Protein AF-A0A9W6ZS47-F1 (afdb_monomer_lite)

InterPro domains:
  IPR049213 Domain of unknown function DUF6816 [PF20670] (6-173)

Secondary structure (DSSP, 8-state):
--PPPP-------EEE-TTT--EEE-HHHHHHHHHHHHTTT---EEEEEE-TT-TTEEEEEEPTT-SS-SEEEEEEEEEEEEEEGGGTEEEEEEEEEEEEEEPPPSSSTTS-EEEEEEEEEEEEEEE----SSSS--TTTEEEEEEEEEEE--TTT-HHHHHHHTT--SEEEEEEEEEE--

pLDDT: mean 83.43, std 11.54, range [41.12, 94.62]

Radius of gyration: 18.97 Å; chains: 1; bounding box: 49×43×57 Å

Sequence (181 aa):
MVGRDSTTRYKWKYSRDESSGVVRECFADNIIESIAAHSDGREVVEGVDASGGNPNRMTINLRPGGRNGSRIEIFVNGRRSESIDGGSIFLCSELVRQVTLGAPTLQDPNVARMVVGEYQHFFTYREGLGGGEGGDERGKHFRANVLTAVYADAQQDADLFNDVLGDPVICYSHNIIGKRV

Organism: NCBI:txid2557542

Foldseek 3Di:
DDDDDDPFDFDWDWDADPVPRDIGTPVQVRVQRRVCSVVVNDRQFPGKDCDDPDNQKIKTATDPPDPQAGIKIKGWPDKDKDAPDVRQKIKMKTWIKIWGWHAADPVGNPDTDIDIWTKMKIKMKGFDPDPDDDDDCGNFKIKMKIKIFTADDCVVPVPRCVVCVPHGPDIDMDMDIDGDD

Structure (mmCIF, N/CA/C/O backbone):
data_AF-A0A9W6ZS47-F1
#
_entry.id   AF-A0A9W6ZS47-F1
#
loop_
_atom_site.group_PDB
_atom_site.id
_atom_site.type_symbol
_atom_site.label_atom_id
_atom_site.label_alt_id
_atom_site.label_comp_id
_atom_site.label_asym_id
_atom_site.label_entity_id
_atom_site.label_seq_id
_atom_site.pdbx_PDB_ins_code
_atom_site.Cartn_x
_atom_site.Cartn_y
_atom_site.Cartn_z
_atom_site.occupancy
_atom_site.B_iso_or_equiv
_atom_site.auth_seq_id
_atom_site.auth_comp_id
_atom_site.auth_asym_id
_atom_site.auth_atom_id
_atom_site.pdbx_PDB_model_num
ATOM 1 N N . MET A 1 1 ? -4.638 -22.271 2.821 1.00 42.56 1 MET A N 1
ATOM 2 C CA . MET A 1 1 ? -3.713 -21.125 2.925 1.00 42.56 1 MET A CA 1
ATOM 3 C C . MET A 1 1 ? -2.847 -21.355 4.155 1.00 42.56 1 MET A C 1
ATOM 5 O O . MET A 1 1 ? -3.399 -21.472 5.240 1.00 42.56 1 MET A O 1
ATOM 9 N N . VAL A 1 2 ? -1.539 -21.547 3.983 1.00 41.12 2 VAL A N 1
ATOM 10 C CA . VAL A 1 2 ? -0.598 -21.746 5.098 1.00 41.12 2 VAL A CA 1
ATOM 11 C C . VAL A 1 2 ? -0.007 -20.376 5.418 1.00 41.12 2 VAL A C 1
ATOM 13 O O . VAL A 1 2 ? 0.705 -19.817 4.590 1.00 41.12 2 VAL A O 1
ATOM 16 N N . GLY A 1 3 ? -0.375 -19.797 6.559 1.00 51.38 3 GLY A N 1
ATOM 17 C CA . GLY A 1 3 ? 0.137 -18.504 7.016 1.00 51.38 3 GLY A CA 1
ATOM 18 C C . GLY A 1 3 ? 1.173 -18.694 8.118 1.00 51.38 3 GLY A C 1
ATOM 19 O O . GLY A 1 3 ? 0.998 -19.549 8.983 1.00 51.38 3 GLY A O 1
ATOM 20 N N . ARG A 1 4 ? 2.248 -17.904 8.090 1.00 64.06 4 ARG A N 1
ATOM 21 C CA . ARG A 1 4 ? 3.172 -17.752 9.219 1.00 64.06 4 ARG A CA 1
ATOM 22 C C . ARG A 1 4 ? 2.733 -16.535 10.024 1.00 64.06 4 ARG A C 1
ATOM 24 O O . ARG A 1 4 ? 2.428 -15.501 9.431 1.00 64.06 4 ARG A O 1
ATOM 31 N N . ASP A 1 5 ? 2.751 -16.639 11.348 1.00 71.19 5 ASP A N 1
ATOM 32 C CA . ASP A 1 5 ? 2.549 -15.471 12.202 1.00 71.19 5 ASP A CA 1
ATOM 33 C C . ASP A 1 5 ? 3.649 -14.440 11.925 1.00 71.19 5 ASP A C 1
ATOM 35 O O . ASP A 1 5 ? 4.845 -14.728 12.043 1.00 71.19 5 ASP A O 1
ATOM 39 N N . SER A 1 6 ? 3.237 -13.242 11.512 1.00 75.69 6 SER A N 1
ATOM 40 C CA . SER A 1 6 ? 4.155 -12.127 11.312 1.00 75.69 6 SER A CA 1
ATOM 41 C C . SER A 1 6 ? 4.547 -11.530 12.661 1.00 75.69 6 SER A C 1
ATOM 43 O O . SER A 1 6 ? 3.705 -11.304 13.530 1.00 75.69 6 SER A O 1
ATOM 45 N N . THR A 1 7 ? 5.835 -11.243 12.832 1.00 81.31 7 THR A N 1
ATOM 46 C CA . THR A 1 7 ? 6.360 -10.507 13.989 1.00 81.31 7 THR A CA 1
ATOM 47 C C . THR A 1 7 ? 6.400 -8.997 13.752 1.00 81.31 7 THR A C 1
ATOM 49 O O . THR A 1 7 ? 6.778 -8.251 14.655 1.00 81.31 7 THR A O 1
ATOM 52 N N . THR A 1 8 ? 6.027 -8.538 12.555 1.00 88.62 8 THR A N 1
ATOM 53 C CA . THR A 1 8 ? 6.083 -7.130 12.160 1.00 88.62 8 THR A CA 1
ATOM 54 C C . THR A 1 8 ? 5.051 -6.303 12.923 1.00 88.62 8 THR A C 1
ATOM 56 O O . THR A 1 8 ? 3.878 -6.665 13.010 1.00 88.62 8 THR A O 1
ATOM 59 N N . ARG A 1 9 ? 5.490 -5.173 13.483 1.00 89.12 9 ARG A N 1
ATOM 60 C CA . ARG A 1 9 ? 4.656 -4.226 14.233 1.00 89.12 9 ARG A CA 1
ATOM 61 C C . ARG A 1 9 ? 5.045 -2.807 13.844 1.00 89.12 9 ARG A C 1
ATOM 63 O O . ARG A 1 9 ? 6.230 -2.507 13.776 1.00 89.12 9 ARG A O 1
ATOM 70 N N . TYR A 1 10 ? 4.058 -1.948 13.638 1.00 90.88 10 TYR A N 1
ATOM 71 C CA . TYR A 1 10 ? 4.248 -0.533 13.326 1.00 90.88 10 TYR A CA 1
ATOM 72 C C . TYR A 1 10 ? 3.071 0.282 13.850 1.00 90.88 10 TYR A C 1
ATOM 74 O O . TYR A 1 10 ? 2.019 -0.268 14.195 1.00 90.88 10 TYR A O 1
ATOM 82 N N . LYS A 1 11 ? 3.257 1.599 13.940 1.00 91.25 11 LYS A N 1
ATOM 83 C CA . LYS A 1 11 ? 2.186 2.518 14.319 1.00 91.25 11 LYS A CA 1
ATOM 84 C C . LYS A 1 11 ? 1.355 2.876 13.094 1.00 91.25 11 LYS A C 1
ATOM 86 O O . LYS A 1 11 ? 1.877 3.011 11.995 1.00 91.25 11 LYS A O 1
ATOM 91 N N . TRP A 1 12 ? 0.056 3.048 13.310 1.00 89.44 12 TRP A N 1
ATOM 92 C CA . TRP A 1 12 ? -0.869 3.526 12.290 1.00 89.44 12 TRP A CA 1
ATOM 93 C C . TRP A 1 12 ? -1.662 4.697 12.844 1.00 89.44 12 TRP A C 1
ATOM 95 O O . TRP A 1 12 ? -2.202 4.634 13.950 1.00 89.44 12 TRP A O 1
ATOM 105 N N . LYS A 1 13 ? -1.699 5.778 12.082 1.00 90.50 13 LYS A N 1
ATOM 106 C CA . LYS A 1 13 ? -2.143 7.091 12.511 1.00 90.50 13 LYS A CA 1
ATOM 107 C C . LYS A 1 13 ? -3.311 7.556 11.656 1.00 90.50 13 LYS A C 1
ATOM 109 O O . LYS A 1 13 ? -3.337 7.406 10.432 1.00 90.50 13 LYS A O 1
ATOM 114 N N . TYR A 1 14 ? -4.265 8.162 12.343 1.00 87.62 14 TYR A N 1
ATOM 115 C CA . TYR A 1 14 ? -5.402 8.850 11.759 1.00 87.62 14 TYR A CA 1
ATOM 116 C C . TYR A 1 14 ? -5.440 10.272 12.309 1.00 87.62 14 TYR A C 1
ATOM 118 O O . TYR A 1 14 ? -5.110 10.498 13.475 1.00 87.62 14 TYR A O 1
ATOM 126 N N . SER A 1 15 ? -5.866 11.218 11.484 1.00 88.50 15 SER A N 1
ATOM 127 C CA . SER A 1 15 ? -6.208 12.571 11.901 1.00 88.50 15 SER A CA 1
ATOM 128 C C . SER A 1 15 ? -7.722 12.739 11.895 1.00 88.50 15 SER A C 1
ATOM 130 O O . SER A 1 15 ? -8.431 12.151 11.077 1.00 88.50 15 SER A O 1
ATOM 132 N N . ARG A 1 16 ? -8.234 13.532 12.834 1.00 87.56 16 ARG A N 1
ATOM 133 C CA . ARG A 1 16 ? -9.626 13.974 12.848 1.00 87.56 16 ARG A CA 1
ATOM 134 C C . ARG A 1 16 ? -9.640 15.451 12.496 1.00 87.56 16 ARG A C 1
ATOM 136 O O . ARG A 1 16 ? -8.916 16.238 13.094 1.00 87.56 16 ARG A O 1
ATOM 143 N N . ASP A 1 17 ? -10.445 15.808 11.510 1.00 87.31 17 ASP A N 1
ATOM 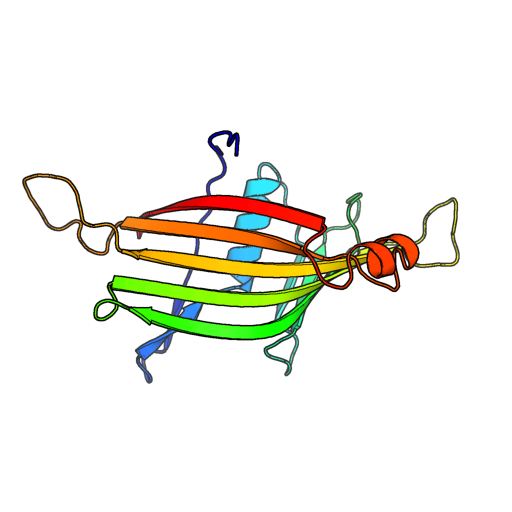144 C CA . ASP A 1 17 ? -10.806 17.197 11.278 1.00 87.31 17 ASP A CA 1
ATOM 145 C C . ASP A 1 17 ? -11.822 17.600 12.352 1.00 87.31 17 ASP A C 1
ATOM 147 O O . ASP A 1 17 ? -12.941 17.089 12.378 1.00 87.31 17 ASP A O 1
ATOM 151 N N . GLU A 1 18 ? -11.417 18.484 13.262 1.00 89.31 18 GLU A N 1
ATOM 152 C CA . GLU A 1 18 ? -12.251 18.930 14.385 1.00 89.31 18 GLU A CA 1
ATOM 153 C C . GLU A 1 18 ? -13.514 19.679 13.928 1.00 89.31 18 GLU A C 1
ATOM 155 O O . GLU A 1 18 ? -14.519 19.683 14.634 1.00 89.31 18 GLU A O 1
ATOM 160 N N . SER A 1 19 ? -13.496 20.290 12.739 1.00 88.12 19 SER A N 1
ATOM 161 C CA . SER A 1 19 ? -14.628 21.066 12.222 1.00 88.12 19 SER A CA 1
ATOM 162 C C . SER A 1 19 ? -15.707 20.192 11.582 1.00 88.12 19 SER A C 1
ATOM 164 O O . SER A 1 19 ? -16.897 20.449 11.752 1.00 88.12 19 SER A O 1
ATOM 166 N N . SER A 1 20 ? -15.300 19.148 10.856 1.00 86.50 20 SER A N 1
ATOM 167 C CA . SER A 1 20 ? -16.211 18.260 10.121 1.00 86.50 20 SER A CA 1
ATOM 168 C C . SER A 1 20 ? -16.440 16.916 10.816 1.00 86.50 20 SER A C 1
ATOM 170 O O . SER A 1 20 ? -17.324 16.156 10.426 1.00 86.50 20 SER A O 1
ATOM 172 N N . GLY A 1 21 ? -15.628 16.587 11.823 1.00 82.38 21 GLY A N 1
ATOM 173 C CA . GLY A 1 21 ? -15.599 15.279 12.474 1.00 82.38 21 GLY A CA 1
ATOM 174 C C . GLY A 1 21 ? -15.039 14.158 11.592 1.00 82.38 21 GLY A C 1
ATOM 175 O O . GLY A 1 21 ? -14.976 13.012 12.044 1.00 82.38 21 GLY A O 1
ATOM 176 N N . VAL A 1 22 ? -14.626 14.463 10.355 1.00 82.19 22 VAL A N 1
ATOM 177 C CA . VAL A 1 22 ? -14.126 13.481 9.391 1.00 82.19 22 VAL A CA 1
ATOM 178 C C . VAL A 1 22 ? -12.782 12.942 9.863 1.00 82.19 22 VAL A C 1
ATOM 180 O O . VAL A 1 22 ? -11.841 13.696 10.111 1.00 82.19 22 VAL A O 1
ATOM 183 N N . VAL A 1 23 ? -12.681 11.618 9.950 1.00 80.25 23 VAL A N 1
ATOM 184 C CA . VAL A 1 23 ? -11.426 10.923 10.237 1.00 80.25 23 VAL A CA 1
ATOM 185 C C . VAL A 1 23 ? -10.757 10.550 8.923 1.00 80.25 23 VAL A C 1
ATOM 187 O O . VAL A 1 23 ? -11.389 9.973 8.039 1.00 80.25 23 VAL A O 1
ATOM 190 N N . ARG A 1 24 ? -9.478 10.890 8.789 1.00 82.00 24 ARG A N 1
ATOM 191 C CA . ARG A 1 24 ? -8.659 10.593 7.616 1.00 82.00 24 ARG A CA 1
ATOM 192 C C . ARG A 1 24 ? -7.422 9.837 8.041 1.00 82.00 24 ARG A C 1
ATOM 194 O O . ARG A 1 24 ? -6.841 10.090 9.093 1.00 82.00 24 ARG A O 1
ATOM 201 N N . GLU A 1 25 ? -7.015 8.901 7.209 1.00 83.12 25 GLU A N 1
ATOM 202 C CA . GLU A 1 25 ? -5.745 8.231 7.394 1.00 83.12 25 GLU A CA 1
ATOM 203 C C . GLU A 1 25 ? -4.579 9.207 7.156 1.00 83.12 25 GLU A C 1
ATOM 205 O O . GLU A 1 25 ? -4.563 9.938 6.164 1.00 83.12 25 GLU A O 1
ATOM 210 N N . CYS A 1 26 ? -3.571 9.185 8.032 1.00 87.06 26 CYS A N 1
ATOM 211 C CA . CYS A 1 26 ? -2.284 9.838 7.788 1.00 87.06 26 CYS A CA 1
ATOM 212 C C . CYS A 1 26 ? -1.402 8.946 6.899 1.00 87.06 26 CYS A C 1
ATOM 214 O O . CYS A 1 26 ? -0.346 8.492 7.328 1.00 87.06 26 CYS A O 1
ATOM 216 N N . PHE A 1 27 ? -1.850 8.672 5.670 1.00 83.75 27 PHE A N 1
ATOM 217 C CA . PHE A 1 27 ? -1.272 7.624 4.818 1.00 83.75 27 PHE A CA 1
ATOM 218 C C . PHE A 1 27 ? 0.246 7.762 4.617 1.00 83.75 27 PHE A C 1
ATOM 220 O O . PHE A 1 27 ? 0.962 6.768 4.671 1.00 83.75 27 PHE A O 1
ATOM 227 N N . ALA A 1 28 ? 0.758 8.985 4.431 1.00 86.50 28 ALA A N 1
ATOM 228 C CA . ALA A 1 28 ? 2.195 9.224 4.270 1.00 86.50 28 ALA A CA 1
ATOM 229 C C . ALA A 1 28 ? 3.012 8.774 5.498 1.00 86.50 28 ALA A C 1
ATOM 231 O O . ALA A 1 28 ? 3.995 8.054 5.346 1.00 86.50 28 ALA A O 1
ATOM 232 N N . ASP A 1 29 ? 2.572 9.129 6.710 1.00 89.06 29 ASP A N 1
ATOM 233 C CA . ASP A 1 29 ? 3.207 8.676 7.957 1.00 89.06 29 ASP A CA 1
ATOM 234 C C . ASP A 1 29 ? 3.118 7.143 8.075 1.00 89.06 29 ASP A C 1
ATOM 236 O O . ASP A 1 29 ? 4.085 6.459 8.408 1.00 89.06 29 ASP A O 1
ATOM 240 N N . ASN A 1 30 ? 1.947 6.595 7.751 1.00 89.88 30 ASN A N 1
ATOM 241 C CA . ASN A 1 30 ? 1.635 5.178 7.897 1.00 89.88 30 ASN A CA 1
ATOM 242 C C . ASN A 1 30 ? 2.435 4.278 6.957 1.00 89.88 30 ASN A C 1
ATOM 244 O O . ASN A 1 30 ? 2.888 3.205 7.362 1.00 89.88 30 ASN A O 1
ATOM 248 N N . ILE A 1 31 ? 2.627 4.696 5.705 1.00 88.56 31 ILE A N 1
ATOM 249 C CA . ILE A 1 31 ? 3.396 3.911 4.742 1.00 88.56 31 ILE A CA 1
ATOM 250 C C . ILE A 1 31 ? 4.890 3.931 5.075 1.00 88.56 31 ILE A C 1
ATOM 252 O O . ILE A 1 31 ? 5.546 2.901 4.929 1.00 88.56 31 ILE A O 1
ATOM 256 N N . ILE A 1 32 ? 5.413 5.048 5.597 1.00 90.31 32 ILE A N 1
ATOM 257 C CA . ILE A 1 32 ? 6.788 5.132 6.114 1.00 90.31 32 ILE A CA 1
ATOM 258 C C . ILE A 1 32 ? 6.973 4.144 7.270 1.00 90.31 32 ILE A C 1
ATOM 260 O O . ILE A 1 32 ? 7.883 3.315 7.227 1.00 90.31 32 ILE A O 1
ATOM 264 N N . GLU A 1 33 ? 6.081 4.188 8.263 1.00 91.25 33 GLU A N 1
ATOM 265 C CA . GLU A 1 33 ? 6.082 3.282 9.419 1.00 91.25 33 GLU A CA 1
ATOM 266 C C . GLU A 1 33 ? 5.997 1.806 8.996 1.00 91.25 33 GLU A C 1
ATOM 268 O O . GLU A 1 33 ? 6.775 0.967 9.459 1.00 91.25 33 GLU A O 1
ATOM 273 N N . SER A 1 34 ? 5.100 1.480 8.061 1.00 89.81 34 SER A N 1
ATOM 274 C CA . SER A 1 34 ? 4.946 0.118 7.542 1.00 89.81 34 SER A CA 1
ATOM 275 C C . SER A 1 34 ? 6.190 -0.368 6.794 1.00 89.81 34 SER A C 1
ATOM 277 O O . SER A 1 34 ? 6.672 -1.472 7.064 1.00 89.81 34 SER A O 1
ATOM 279 N N . ILE A 1 35 ? 6.751 0.438 5.884 1.00 89.69 35 ILE A N 1
ATOM 280 C CA . ILE A 1 35 ? 7.958 0.067 5.130 1.00 89.69 35 ILE A CA 1
ATOM 281 C C . ILE A 1 35 ? 9.141 -0.124 6.077 1.00 89.69 35 ILE A C 1
ATOM 283 O O . ILE A 1 35 ? 9.875 -1.105 5.931 1.00 89.69 35 ILE A O 1
ATOM 287 N N . ALA A 1 36 ? 9.317 0.764 7.057 1.00 89.31 36 ALA A N 1
ATOM 288 C CA . ALA A 1 36 ? 10.377 0.644 8.052 1.00 89.31 36 ALA A CA 1
ATOM 289 C C . ALA A 1 36 ? 10.257 -0.676 8.829 1.00 89.31 36 ALA A C 1
ATOM 291 O O . ALA A 1 36 ? 11.235 -1.418 8.941 1.00 89.31 36 ALA A O 1
ATOM 292 N N . ALA A 1 37 ? 9.055 -1.033 9.287 1.00 90.25 37 ALA A N 1
ATOM 293 C CA . ALA A 1 37 ? 8.833 -2.272 10.026 1.00 90.25 37 ALA A CA 1
ATOM 294 C C . ALA A 1 37 ? 9.043 -3.540 9.181 1.00 90.25 37 ALA A C 1
ATOM 296 O O . ALA A 1 37 ? 9.554 -4.534 9.695 1.00 90.25 37 ALA A O 1
ATOM 297 N N . HIS A 1 38 ? 8.709 -3.512 7.888 1.00 88.25 38 HIS A N 1
ATOM 298 C CA . HIS A 1 38 ? 8.982 -4.619 6.958 1.00 88.25 38 HIS A CA 1
ATOM 299 C C . HIS A 1 38 ? 10.427 -4.645 6.436 1.00 88.25 38 HIS A C 1
ATOM 301 O O . HIS A 1 38 ? 10.823 -5.592 5.760 1.00 88.25 38 HIS A O 1
ATOM 307 N N . SER A 1 39 ? 11.222 -3.622 6.753 1.00 87.12 39 SER A N 1
ATOM 308 C CA . SER A 1 39 ? 12.629 -3.506 6.359 1.00 87.12 39 SER A CA 1
ATOM 309 C C . SER A 1 39 ? 13.590 -3.692 7.535 1.00 87.12 39 SER A C 1
ATOM 311 O O . SER A 1 39 ? 14.752 -3.288 7.433 1.00 87.12 39 SER A O 1
ATOM 313 N N . ASP A 1 40 ? 13.124 -4.288 8.637 1.00 84.88 40 ASP A N 1
ATOM 314 C CA . ASP A 1 40 ? 13.868 -4.482 9.890 1.00 84.88 40 ASP A CA 1
ATOM 315 C C . ASP A 1 40 ? 14.386 -3.162 10.492 1.00 84.88 40 ASP A C 1
ATOM 317 O O . ASP A 1 40 ? 15.505 -3.074 10.994 1.00 84.88 40 ASP A O 1
ATOM 321 N N . GLY A 1 41 ? 13.584 -2.099 10.392 1.00 79.44 41 GLY A N 1
ATOM 322 C CA . GLY A 1 41 ? 13.915 -0.766 10.899 1.00 79.44 41 GLY A CA 1
ATOM 323 C C . GLY A 1 41 ? 14.871 0.035 10.014 1.00 79.44 41 GLY A C 1
ATOM 324 O O . GLY A 1 41 ? 15.259 1.139 10.386 1.00 79.44 41 GLY A O 1
ATOM 325 N N . ARG A 1 42 ? 15.258 -0.479 8.838 1.00 82.12 42 ARG A N 1
ATOM 326 C CA . ARG A 1 42 ? 16.063 0.296 7.887 1.00 82.12 42 ARG A CA 1
ATOM 327 C C . ARG A 1 42 ? 15.264 1.476 7.353 1.00 82.12 42 ARG A C 1
ATOM 329 O O . ARG A 1 42 ? 14.134 1.323 6.890 1.00 82.12 42 ARG A O 1
ATOM 336 N N . GLU A 1 43 ? 15.899 2.639 7.332 1.00 81.81 43 GLU A N 1
ATOM 337 C CA . GLU A 1 43 ? 15.350 3.826 6.686 1.00 81.81 43 GLU A CA 1
ATOM 338 C C . GLU A 1 43 ? 15.455 3.678 5.165 1.00 81.81 43 GLU A C 1
ATOM 340 O O . GLU A 1 43 ? 16.455 4.041 4.552 1.00 81.81 43 GLU A O 1
ATOM 345 N N . VAL A 1 44 ? 14.436 3.079 4.554 1.00 87.69 44 VAL A N 1
ATOM 346 C CA . VAL A 1 44 ? 14.384 2.859 3.098 1.00 87.69 44 VAL A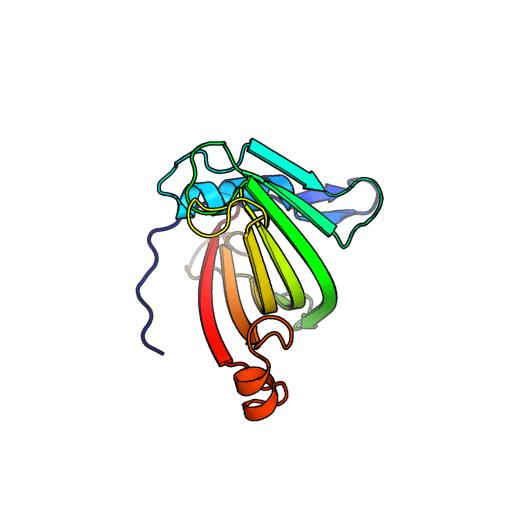 CA 1
ATOM 347 C C . VAL A 1 44 ? 13.718 4.031 2.374 1.00 87.69 44 VAL A C 1
ATOM 349 O O . VAL A 1 44 ? 14.023 4.287 1.211 1.00 87.69 44 VAL A O 1
ATOM 352 N N . VAL A 1 45 ? 12.833 4.756 3.056 1.00 90.19 45 VAL A N 1
ATOM 353 C CA . VAL A 1 45 ? 12.083 5.885 2.498 1.00 90.19 45 VAL A CA 1
ATOM 354 C C . VAL A 1 45 ? 12.795 7.189 2.841 1.00 90.19 45 VAL A C 1
ATOM 356 O O . VAL A 1 45 ? 13.119 7.438 3.998 1.00 90.19 45 VAL A O 1
ATOM 359 N N . GLU A 1 46 ? 13.051 8.010 1.828 1.00 91.31 46 GLU A N 1
ATOM 360 C CA . GLU A 1 46 ? 13.564 9.374 1.982 1.00 91.31 46 GLU A CA 1
ATOM 361 C C . GLU A 1 46 ? 12.425 10.372 2.215 1.00 91.31 46 GLU A C 1
ATOM 363 O O . GLU A 1 46 ? 12.549 11.273 3.040 1.00 91.31 46 GLU A O 1
ATOM 368 N N . GLY A 1 47 ? 11.300 10.189 1.522 1.00 90.69 47 GLY A N 1
ATOM 369 C CA . GLY A 1 47 ? 10.130 11.045 1.665 1.00 90.69 47 GLY A CA 1
ATOM 370 C C . GLY A 1 47 ? 8.908 10.486 0.950 1.00 90.69 47 GLY A C 1
ATOM 371 O O . GLY A 1 47 ? 9.025 9.641 0.060 1.00 90.69 47 GLY A O 1
ATOM 372 N N . VAL A 1 48 ? 7.733 10.969 1.347 1.00 91.56 48 VAL A N 1
ATOM 373 C CA . VAL A 1 48 ? 6.455 10.630 0.719 1.00 91.56 48 VAL A CA 1
ATOM 374 C C . VAL A 1 48 ? 5.733 11.914 0.350 1.00 91.56 48 VAL A C 1
ATOM 376 O O . VAL A 1 48 ? 5.393 12.713 1.219 1.00 91.56 48 VAL A O 1
ATOM 379 N N . ASP A 1 49 ? 5.453 12.067 -0.937 1.00 87.62 49 ASP A N 1
ATOM 380 C CA . ASP A 1 49 ? 4.710 13.187 -1.485 1.00 87.62 49 ASP A CA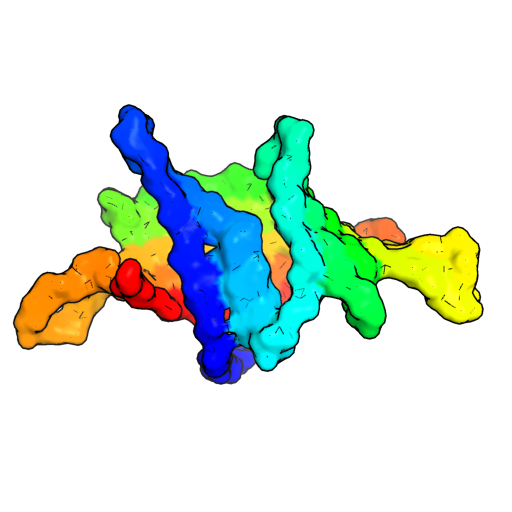 1
ATOM 381 C C . ASP A 1 49 ? 3.313 12.706 -1.885 1.00 87.62 49 ASP A C 1
ATOM 383 O O . ASP A 1 49 ? 3.121 11.995 -2.877 1.00 87.62 49 ASP A O 1
ATOM 387 N N . ALA A 1 50 ? 2.301 13.111 -1.116 1.00 72.81 50 ALA A N 1
ATOM 388 C CA . ALA A 1 50 ? 0.924 13.068 -1.591 1.00 72.81 50 ALA A CA 1
ATOM 389 C C . ALA A 1 50 ? 0.813 14.125 -2.698 1.00 72.81 50 ALA A C 1
ATOM 391 O O . ALA A 1 50 ? 0.857 15.323 -2.423 1.00 72.81 50 ALA A O 1
ATOM 392 N N . SER A 1 51 ? 0.804 13.684 -3.957 1.00 63.56 51 SER A N 1
ATOM 393 C CA . SER A 1 51 ? 1.114 14.559 -5.089 1.00 63.56 51 SER A CA 1
ATOM 394 C C . SER A 1 51 ? 0.218 15.807 -5.121 1.00 63.56 51 SER A C 1
ATOM 396 O O . SER A 1 51 ? -1.007 15.708 -5.020 1.00 63.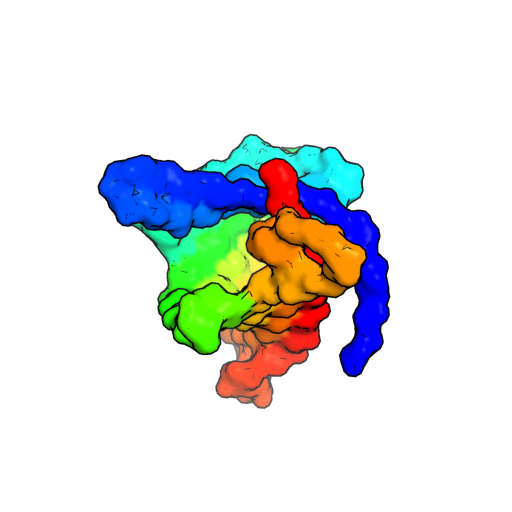56 51 SER A O 1
ATOM 398 N N . GLY A 1 52 ? 0.846 16.984 -5.244 1.00 54.84 52 GLY A N 1
ATOM 399 C CA . GLY A 1 52 ? 0.244 18.320 -5.157 1.00 54.84 52 GLY A CA 1
ATOM 400 C C . GLY A 1 52 ? -0.903 18.577 -6.140 1.00 54.84 52 GLY A C 1
ATOM 401 O O . GLY A 1 52 ? -0.716 19.226 -7.165 1.00 54.84 52 GLY A O 1
ATOM 402 N N . GLY A 1 53 ? -2.092 18.075 -5.803 1.00 66.44 53 GLY A N 1
ATOM 403 C CA . GLY A 1 53 ? -3.349 18.290 -6.521 1.00 66.44 53 GLY A CA 1
ATOM 404 C C . GLY A 1 53 ? -4.086 17.018 -6.954 1.00 66.44 53 GLY A C 1
ATOM 405 O O . GLY A 1 53 ? -5.275 17.109 -7.248 1.00 66.44 53 GLY A O 1
ATOM 406 N N . ASN A 1 54 ? -3.445 15.839 -6.968 1.00 82.19 54 ASN A N 1
ATOM 407 C CA . ASN A 1 54 ? -4.118 14.583 -7.323 1.00 82.19 54 ASN A CA 1
ATOM 408 C C . ASN A 1 54 ? -4.291 13.674 -6.089 1.00 82.19 54 ASN A C 1
ATOM 410 O O . ASN A 1 54 ? -3.334 13.013 -5.681 1.00 82.19 54 ASN A O 1
ATOM 414 N N . PRO A 1 55 ? -5.513 13.560 -5.531 1.00 78.81 55 PRO A N 1
ATOM 415 C CA . PRO A 1 55 ? -5.776 12.743 -4.343 1.00 78.81 55 PRO A CA 1
ATOM 416 C C . PRO A 1 55 ? -5.641 11.229 -4.584 1.00 78.81 55 PRO A C 1
ATOM 418 O O . PRO A 1 55 ? -5.662 10.444 -3.638 1.00 78.81 55 PRO A O 1
ATOM 421 N N . ASN A 1 56 ? -5.509 10.807 -5.842 1.00 85.56 56 ASN A N 1
ATOM 422 C CA . ASN A 1 56 ? -5.360 9.412 -6.241 1.00 85.56 56 ASN A CA 1
ATOM 423 C C . ASN A 1 56 ? -3.923 9.047 -6.621 1.00 85.56 56 ASN A C 1
ATOM 425 O O . ASN A 1 56 ? -3.703 7.940 -7.106 1.00 85.56 56 ASN A O 1
ATOM 429 N N . ARG A 1 57 ? -2.949 9.942 -6.419 1.00 88.69 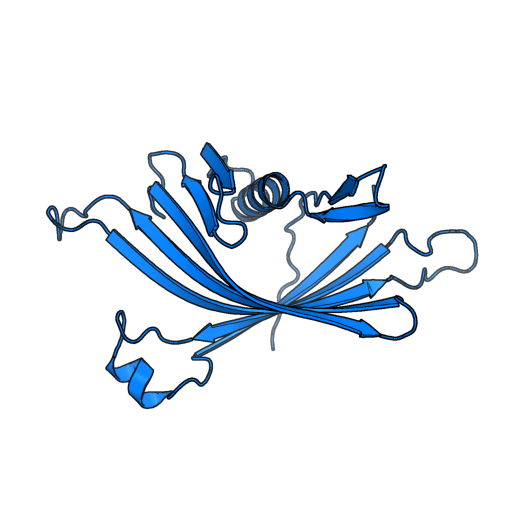57 ARG A N 1
ATOM 430 C CA . ARG A 1 57 ? -1.537 9.659 -6.683 1.00 88.69 57 ARG A CA 1
ATOM 431 C C . ARG A 1 57 ? -0.668 9.982 -5.477 1.00 88.69 57 ARG A C 1
ATOM 433 O O . ARG A 1 57 ? -0.764 11.057 -4.883 1.00 88.69 57 ARG A O 1
ATOM 440 N N . MET A 1 58 ? 0.248 9.068 -5.195 1.00 90.00 58 MET A N 1
ATOM 441 C CA . MET A 1 58 ? 1.287 9.234 -4.196 1.00 90.00 58 MET A CA 1
ATOM 442 C C . MET A 1 58 ? 2.645 8.842 -4.754 1.00 90.00 58 MET A C 1
ATOM 444 O O . MET A 1 58 ? 2.766 7.868 -5.493 1.00 90.00 58 MET A O 1
ATOM 448 N N . THR A 1 59 ? 3.664 9.584 -4.350 1.00 92.62 59 THR A N 1
ATOM 449 C CA . THR A 1 59 ? 5.051 9.325 -4.701 1.00 92.62 59 THR A CA 1
ATOM 450 C C . THR A 1 59 ? 5.832 8.996 -3.434 1.00 92.62 59 THR A C 1
ATOM 452 O O . THR A 1 59 ? 5.783 9.736 -2.459 1.00 92.62 59 THR A O 1
ATOM 455 N N . ILE A 1 60 ? 6.557 7.882 -3.442 1.00 92.69 60 ILE A N 1
ATOM 456 C CA . ILE A 1 60 ? 7.460 7.459 -2.371 1.00 92.69 60 ILE A CA 1
ATOM 457 C C . ILE A 1 60 ? 8.876 7.522 -2.934 1.00 92.69 60 ILE A C 1
ATOM 459 O O . ILE A 1 60 ? 9.226 6.761 -3.839 1.00 92.69 60 ILE A O 1
ATOM 463 N N . ASN A 1 61 ? 9.694 8.423 -2.406 1.00 92.00 61 ASN A N 1
ATOM 464 C CA . ASN A 1 61 ? 11.100 8.537 -2.767 1.00 92.00 61 ASN A CA 1
ATOM 465 C C . ASN A 1 61 ? 11.914 7.594 -1.878 1.00 92.00 61 ASN A C 1
ATOM 467 O O . ASN A 1 61 ? 11.777 7.604 -0.652 1.00 92.00 61 ASN A O 1
ATOM 471 N N . LEU A 1 62 ? 12.729 6.740 -2.496 1.00 91.12 62 LEU A N 1
ATOM 472 C CA . LEU A 1 62 ? 13.547 5.755 -1.795 1.00 91.12 62 LEU A CA 1
ATOM 473 C C . LEU A 1 62 ? 14.966 6.285 -1.625 1.00 91.12 62 LEU A C 1
ATOM 475 O O . LEU A 1 62 ? 15.509 6.923 -2.528 1.00 91.12 62 LEU A O 1
ATOM 479 N N . ARG A 1 63 ? 15.598 5.958 -0.494 1.00 88.62 63 ARG A N 1
ATOM 480 C CA . ARG A 1 63 ? 16.991 6.338 -0.258 1.00 88.62 63 ARG A CA 1
ATOM 481 C C . ARG A 1 63 ? 17.913 5.759 -1.349 1.00 88.62 63 ARG A C 1
ATOM 483 O O . ARG A 1 63 ? 17.758 4.592 -1.732 1.00 88.62 63 ARG A O 1
ATOM 490 N N . PRO A 1 64 ? 18.924 6.523 -1.806 1.00 81.38 64 PRO A N 1
ATOM 491 C CA . PRO A 1 64 ? 19.931 6.027 -2.738 1.00 81.38 64 PRO A CA 1
ATOM 492 C C . PRO A 1 64 ? 20.665 4.780 -2.219 1.00 81.38 64 PRO A C 1
ATOM 494 O O . PRO A 1 64 ? 20.855 4.601 -1.019 1.00 81.38 64 PRO A O 1
ATOM 497 N N . GLY A 1 65 ? 21.113 3.919 -3.136 1.00 73.12 65 GLY A N 1
ATOM 498 C CA . GLY A 1 65 ? 21.861 2.694 -2.809 1.00 73.12 65 GLY A CA 1
ATOM 499 C C . GLY A 1 65 ? 20.993 1.457 -2.543 1.00 73.12 65 GLY A C 1
ATOM 500 O O . GLY A 1 65 ? 21.523 0.353 -2.401 1.00 73.12 65 GLY A O 1
ATOM 501 N N . GLY A 1 66 ? 19.664 1.600 -2.530 1.00 71.12 66 GLY A N 1
ATOM 502 C CA . GLY A 1 66 ? 18.734 0.473 -2.499 1.00 71.12 66 GLY A CA 1
ATOM 503 C C . GLY A 1 66 ? 18.688 -0.298 -3.826 1.00 71.12 66 GLY A C 1
ATOM 504 O O . GLY A 1 66 ? 18.712 0.282 -4.907 1.00 71.12 66 GLY A O 1
ATOM 505 N N . ARG A 1 67 ? 18.551 -1.630 -3.763 1.00 70.06 67 ARG A N 1
ATOM 506 C CA . ARG A 1 67 ? 18.370 -2.484 -4.961 1.00 70.06 67 ARG A CA 1
ATOM 507 C C . ARG A 1 67 ? 16.981 -2.341 -5.603 1.00 70.06 67 ARG A C 1
ATOM 509 O O . ARG A 1 67 ? 16.794 -2.682 -6.774 1.00 70.06 67 ARG A O 1
ATOM 516 N N . ASN A 1 68 ? 16.009 -1.843 -4.839 1.00 68.69 68 ASN A N 1
ATOM 517 C CA . ASN A 1 68 ? 14.580 -1.945 -5.149 1.00 68.69 68 ASN A CA 1
ATOM 518 C C . ASN A 1 68 ? 14.066 -0.823 -6.063 1.00 68.69 68 ASN A C 1
ATOM 520 O O . ASN A 1 68 ? 13.093 -1.028 -6.779 1.00 68.69 68 ASN A O 1
ATOM 524 N N . GLY A 1 69 ? 14.775 0.302 -6.159 1.00 83.25 69 GLY A N 1
ATOM 525 C CA . GLY A 1 69 ? 14.432 1.423 -7.035 1.00 83.25 69 GLY A CA 1
ATOM 526 C C . GLY A 1 69 ? 14.883 2.747 -6.430 1.00 83.25 69 GLY A C 1
ATOM 527 O O . GLY A 1 69 ? 15.448 2.766 -5.340 1.00 83.25 69 GLY A O 1
ATOM 528 N N . SER A 1 70 ? 14.624 3.839 -7.139 1.00 87.75 70 SER A N 1
ATOM 529 C CA . SER A 1 70 ? 14.773 5.208 -6.637 1.00 87.75 70 SER A CA 1
ATOM 530 C C . SER A 1 70 ? 13.434 5.815 -6.216 1.00 87.75 70 SER A C 1
ATOM 532 O O . SER A 1 70 ? 13.402 6.679 -5.346 1.00 87.75 70 SER A O 1
ATOM 534 N N . ARG A 1 71 ? 12.319 5.371 -6.812 1.00 90.56 71 ARG A N 1
ATOM 535 C CA . ARG A 1 71 ? 10.993 5.955 -6.576 1.00 90.56 71 ARG A CA 1
ATOM 536 C C . ARG A 1 71 ? 9.881 4.941 -6.813 1.00 90.56 71 ARG A C 1
ATOM 538 O O . ARG A 1 71 ? 9.972 4.143 -7.741 1.00 90.56 71 ARG A O 1
ATOM 545 N N . ILE A 1 72 ? 8.821 5.006 -6.019 1.00 92.25 72 ILE A N 1
ATOM 546 C CA . ILE A 1 72 ? 7.578 4.259 -6.228 1.00 92.25 72 ILE A CA 1
ATOM 547 C C . ILE A 1 72 ? 6.450 5.266 -6.431 1.00 92.25 72 ILE A C 1
ATOM 549 O O . ILE A 1 72 ? 6.290 6.198 -5.650 1.00 92.25 72 ILE A O 1
ATOM 553 N N . GLU A 1 73 ? 5.666 5.080 -7.480 1.00 92.50 73 GLU A N 1
ATOM 554 C CA . GLU A 1 73 ? 4.436 5.823 -7.730 1.00 92.50 73 GLU A CA 1
ATOM 555 C C . GLU A 1 73 ? 3.251 4.896 -7.465 1.00 92.50 73 GLU A C 1
ATOM 557 O O . GLU A 1 73 ? 3.179 3.803 -8.023 1.00 92.50 73 GLU A O 1
ATOM 562 N N . ILE A 1 74 ? 2.328 5.325 -6.613 1.00 92.50 74 ILE A N 1
ATOM 563 C CA . ILE A 1 74 ? 1.092 4.609 -6.306 1.00 92.50 74 ILE A CA 1
ATOM 564 C C . ILE A 1 74 ? -0.067 5.401 -6.898 1.00 92.50 74 ILE A C 1
ATOM 566 O O . ILE A 1 74 ? -0.227 6.589 -6.613 1.00 92.50 74 ILE A O 1
ATOM 570 N N . PHE A 1 75 ? -0.890 4.727 -7.692 1.00 91.88 75 PHE A N 1
ATOM 571 C CA . PHE A 1 75 ? -2.094 5.268 -8.305 1.00 91.88 75 PHE A CA 1
ATOM 572 C C . PHE A 1 75 ? -3.301 4.480 -7.817 1.00 91.88 75 PHE A C 1
ATOM 574 O O . PHE A 1 75 ? -3.365 3.268 -8.008 1.00 91.88 75 PHE A O 1
ATOM 581 N N . VAL A 1 76 ? -4.271 5.158 -7.211 1.00 89.75 76 VAL A N 1
ATOM 582 C CA . VAL A 1 76 ? -5.525 4.529 -6.789 1.00 89.75 76 VAL A CA 1
ATOM 583 C C . VAL A 1 76 ? -6.607 4.825 -7.815 1.00 89.75 76 VAL A C 1
ATOM 585 O O . VAL A 1 76 ? -7.136 5.931 -7.892 1.00 89.75 76 VAL A O 1
ATOM 588 N N . ASN A 1 77 ? -6.929 3.817 -8.617 1.00 85.69 77 ASN A N 1
ATOM 589 C CA . ASN A 1 77 ? -7.827 3.929 -9.765 1.00 85.69 77 ASN A CA 1
ATOM 590 C C . ASN A 1 77 ? -9.305 3.846 -9.367 1.00 85.69 77 ASN A C 1
ATOM 592 O O . ASN A 1 77 ? -10.176 4.331 -10.085 1.00 85.69 77 ASN A O 1
ATOM 596 N N . GLY A 1 78 ? -9.604 3.247 -8.216 1.00 85.62 78 GLY A N 1
ATOM 597 C CA . GLY A 1 78 ? -10.965 3.145 -7.713 1.00 85.62 78 GLY A CA 1
ATOM 598 C C . GLY A 1 78 ? -10.992 2.764 -6.245 1.00 85.62 78 GLY A C 1
ATOM 599 O O . GLY A 1 78 ? -10.133 2.021 -5.777 1.00 85.62 78 GLY A O 1
ATOM 600 N N . ARG A 1 79 ? -11.998 3.273 -5.532 1.00 87.88 79 ARG A N 1
ATOM 601 C CA . ARG A 1 79 ? -12.294 2.909 -4.147 1.00 87.88 79 ARG A CA 1
ATOM 602 C C . ARG A 1 79 ? -13.781 2.644 -3.994 1.00 87.88 79 ARG A C 1
ATOM 604 O O . ARG A 1 79 ? -14.602 3.366 -4.558 1.00 87.88 79 ARG A O 1
ATOM 611 N N . ARG A 1 80 ? -14.122 1.628 -3.213 1.00 88.69 80 ARG A N 1
ATOM 612 C CA . ARG A 1 80 ? -15.481 1.396 -2.718 1.00 88.69 80 ARG A CA 1
ATOM 613 C C . ARG A 1 80 ? -15.388 1.067 -1.248 1.00 88.69 80 ARG A C 1
ATOM 615 O O . ARG A 1 80 ? -14.484 0.340 -0.855 1.00 88.69 80 ARG A O 1
ATOM 622 N N . SER A 1 81 ? -16.312 1.579 -0.457 1.00 88.50 81 SER A N 1
ATOM 623 C CA . SER A 1 81 ? -16.407 1.227 0.949 1.00 88.50 81 SER A CA 1
ATOM 624 C C . SER A 1 81 ? -17.855 1.134 1.386 1.00 88.50 81 SER A C 1
ATOM 626 O O . SER A 1 81 ? -18.738 1.779 0.821 1.00 88.50 81 SER A O 1
ATOM 628 N N . GLU A 1 82 ? -18.083 0.304 2.392 1.00 89.12 82 GLU A N 1
ATOM 629 C CA . GLU A 1 82 ? -19.382 0.094 3.010 1.00 89.12 82 GLU A CA 1
ATOM 630 C C . GLU A 1 82 ? -19.185 -0.139 4.506 1.00 89.12 82 GLU A C 1
ATOM 632 O O . GLU A 1 82 ? -18.166 -0.681 4.943 1.00 89.12 82 GLU A O 1
ATOM 637 N N . SER A 1 83 ? -20.169 0.270 5.299 1.00 88.81 83 SER A N 1
ATOM 638 C CA . SER A 1 83 ? -20.235 -0.085 6.707 1.00 88.81 83 SER A CA 1
ATOM 639 C C . SER A 1 83 ? -21.477 -0.920 6.977 1.00 88.81 83 SER A C 1
ATOM 641 O O . SER A 1 83 ? -22.567 -0.594 6.511 1.00 88.81 83 SER A O 1
ATOM 643 N N . ILE A 1 84 ? -21.292 -1.999 7.731 1.00 88.19 84 ILE A N 1
ATOM 644 C CA . ILE A 1 84 ? -22.323 -2.979 8.064 1.00 88.19 84 ILE A CA 1
ATOM 645 C C . ILE A 1 84 ? -22.479 -3.007 9.589 1.00 88.19 84 ILE A C 1
ATOM 647 O O . ILE A 1 84 ? -21.571 -2.611 10.324 1.00 88.19 84 ILE A O 1
ATOM 651 N N . ASP A 1 85 ? -23.639 -3.471 10.062 1.00 83.44 85 ASP A N 1
ATOM 652 C CA . ASP A 1 85 ? -23.919 -3.687 11.488 1.00 83.44 85 ASP A CA 1
ATOM 653 C C . ASP A 1 85 ? -23.726 -2.407 12.322 1.00 83.44 85 ASP A C 1
ATOM 655 O O . ASP A 1 85 ? -23.002 -2.355 13.314 1.00 83.44 85 ASP A O 1
ATOM 659 N N . GLY A 1 86 ? -24.334 -1.316 11.843 1.00 77.06 86 GLY A N 1
ATOM 660 C CA . GLY A 1 86 ? -24.356 -0.034 12.547 1.00 77.06 86 GLY A CA 1
ATOM 661 C C . GLY A 1 86 ? -22.988 0.629 12.739 1.00 77.06 86 GLY A C 1
ATOM 662 O O . GLY A 1 86 ? -22.867 1.478 13.617 1.00 77.06 86 GLY A O 1
ATOM 663 N N . GLY A 1 87 ? -21.967 0.262 11.954 1.00 77.06 87 GLY A N 1
ATOM 664 C CA . GLY A 1 87 ? -20.615 0.819 12.093 1.00 77.06 87 GLY A CA 1
ATOM 665 C C . GLY A 1 87 ? -19.561 -0.170 12.580 1.00 77.06 87 GLY A C 1
ATOM 666 O O . GLY A 1 87 ? -18.372 0.138 12.508 1.00 77.06 87 GLY A O 1
ATOM 667 N N . SER A 1 88 ? -19.965 -1.343 13.079 1.00 80.38 88 SER A N 1
ATOM 668 C CA . SER A 1 88 ? -19.053 -2.282 13.749 1.00 80.38 88 SER A CA 1
ATOM 669 C C . SER A 1 88 ? -18.135 -3.033 12.771 1.00 80.38 88 SER A C 1
ATOM 671 O O . SER A 1 88 ? -17.041 -3.481 13.143 1.00 80.38 88 SER A O 1
ATOM 673 N N . ILE A 1 89 ? -18.572 -3.150 11.511 1.00 84.50 89 ILE A N 1
ATOM 674 C CA . ILE A 1 89 ? -17.831 -3.746 10.401 1.00 84.50 89 ILE A CA 1
ATOM 675 C C . ILE A 1 89 ? -17.672 -2.695 9.305 1.00 84.50 89 ILE A C 1
ATOM 677 O O . ILE A 1 89 ? -18.629 -2.024 8.909 1.00 84.50 89 ILE A O 1
ATOM 681 N N . PHE A 1 90 ? -16.453 -2.576 8.790 1.00 88.62 90 PHE A N 1
ATOM 682 C CA . PHE A 1 90 ? -16.135 -1.707 7.667 1.00 88.62 90 PHE A CA 1
ATOM 683 C C . PHE A 1 90 ? -15.437 -2.513 6.579 1.00 88.62 90 PHE A C 1
ATOM 685 O O . PHE A 1 90 ? -14.448 -3.199 6.838 1.00 88.62 90 PHE A O 1
ATOM 692 N N . LEU A 1 91 ? -15.962 -2.431 5.364 1.00 90.12 91 LEU A N 1
ATOM 693 C CA . LEU A 1 91 ? -15.409 -3.065 4.178 1.00 90.12 91 LEU A CA 1
ATOM 694 C C . LEU A 1 91 ? -14.881 -1.978 3.250 1.00 90.12 91 LEU A C 1
ATOM 696 O O . LEU A 1 91 ? -15.530 -0.953 3.051 1.00 90.12 91 LEU A O 1
ATOM 700 N N . CYS A 1 92 ? -13.719 -2.207 2.653 1.00 91.25 92 CYS A N 1
ATOM 701 C CA . CYS A 1 92 ? -13.168 -1.339 1.625 1.00 91.25 92 CYS A CA 1
ATOM 702 C C . CYS A 1 92 ? -12.518 -2.181 0.532 1.00 91.25 92 CYS A C 1
ATOM 704 O O . CYS A 1 92 ? -11.917 -3.214 0.810 1.00 91.25 92 CYS A O 1
ATOM 706 N N . SER A 1 93 ? -12.617 -1.735 -0.712 1.00 92.44 93 SER A N 1
ATOM 707 C CA . SER A 1 93 ? -11.824 -2.262 -1.811 1.00 92.44 93 SER A CA 1
ATOM 708 C C . SER A 1 93 ? -11.140 -1.128 -2.552 1.00 92.44 93 SER A C 1
ATOM 710 O O . SER A 1 93 ? -11.796 -0.129 -2.864 1.00 92.44 93 SER A O 1
ATOM 712 N N . GLU A 1 94 ? -9.874 -1.312 -2.899 1.00 91.75 94 GLU A N 1
ATOM 713 C CA . GLU A 1 94 ? -9.087 -0.346 -3.657 1.00 91.75 94 GLU A CA 1
ATOM 714 C C . GLU A 1 94 ? -8.408 -1.024 -4.844 1.00 91.75 94 GLU A C 1
ATOM 716 O O . GLU A 1 94 ? -7.767 -2.060 -4.683 1.00 91.75 94 GLU A O 1
ATOM 721 N N . LEU A 1 95 ? -8.537 -0.432 -6.032 1.00 92.81 95 LEU A N 1
ATOM 722 C CA . LEU A 1 95 ? -7.769 -0.824 -7.213 1.00 92.81 95 LEU A CA 1
ATOM 723 C C . LEU A 1 95 ? -6.536 0.073 -7.305 1.00 92.81 95 LEU A C 1
ATOM 725 O O . LEU A 1 95 ? -6.670 1.296 -7.407 1.00 92.81 95 LEU A O 1
ATOM 729 N N . VAL A 1 96 ? -5.353 -0.529 -7.265 1.00 93.06 96 VAL A N 1
ATOM 730 C CA . VAL A 1 96 ? -4.072 0.159 -7.124 1.00 93.06 96 VAL A CA 1
ATOM 731 C C . VAL A 1 96 ? -3.115 -0.271 -8.228 1.00 93.06 96 VAL A C 1
ATOM 733 O O . VAL A 1 96 ? -2.829 -1.454 -8.380 1.00 93.06 96 VAL A O 1
ATOM 736 N N . ARG A 1 97 ? -2.556 0.707 -8.941 1.00 93.06 97 ARG A N 1
ATOM 737 C CA . ARG A 1 97 ? -1.388 0.527 -9.807 1.00 93.06 97 ARG A CA 1
ATOM 738 C C . ARG A 1 97 ? -0.154 1.047 -9.083 1.00 93.06 97 ARG A C 1
ATOM 740 O O . ARG A 1 97 ? -0.132 2.196 -8.642 1.00 93.06 97 ARG A O 1
ATOM 747 N N . GLN A 1 98 ? 0.881 0.226 -8.991 1.00 92.56 98 GLN A N 1
ATOM 748 C CA . GLN A 1 98 ? 2.192 0.612 -8.483 1.00 92.56 98 GLN A CA 1
ATOM 749 C C . GLN A 1 98 ? 3.191 0.661 -9.635 1.00 92.56 98 GLN A C 1
ATOM 751 O O . GLN A 1 98 ? 3.287 -0.283 -10.411 1.00 92.56 98 GLN A O 1
ATOM 756 N N . VAL A 1 99 ? 3.978 1.729 -9.722 1.00 91.81 99 VAL A N 1
ATOM 757 C CA . VAL A 1 99 ? 5.088 1.841 -10.671 1.00 91.81 99 VAL A CA 1
ATOM 758 C C . VAL A 1 99 ? 6.370 2.099 -9.896 1.00 91.81 99 VAL A C 1
ATOM 760 O O . VAL A 1 99 ? 6.577 3.181 -9.349 1.00 91.81 99 VAL A O 1
ATOM 763 N N . THR A 1 100 ? 7.245 1.104 -9.857 1.00 90.88 100 THR A N 1
ATOM 764 C CA . THR A 1 100 ? 8.566 1.209 -9.242 1.00 90.88 100 THR A CA 1
ATOM 765 C C . THR A 1 100 ? 9.589 1.582 -10.304 1.00 90.88 100 THR A C 1
ATOM 767 O O . THR A 1 100 ? 9.839 0.824 -11.240 1.00 90.88 100 THR A O 1
ATOM 770 N N . LEU A 1 101 ? 10.205 2.745 -10.135 1.00 89.88 101 LEU A N 1
ATOM 771 C CA . LEU A 1 101 ? 11.226 3.295 -11.015 1.00 89.88 101 LEU A CA 1
ATOM 772 C C . LEU A 1 101 ? 12.606 3.120 -10.383 1.00 89.88 101 LEU A C 1
ATOM 774 O O . LEU A 1 101 ? 12.786 3.291 -9.175 1.00 89.88 101 LEU A O 1
ATOM 778 N N . GLY A 1 102 ? 13.596 2.782 -11.199 1.00 86.38 102 GLY A N 1
ATOM 779 C CA . GLY A 1 102 ? 14.986 2.633 -10.791 1.00 86.38 102 GLY A CA 1
ATOM 780 C C . GLY A 1 102 ? 15.954 3.127 -11.857 1.00 86.38 102 GLY A C 1
ATOM 781 O O . GLY A 1 102 ? 15.585 3.358 -13.008 1.00 86.38 102 GLY A O 1
ATOM 782 N N . ALA A 1 103 ? 17.215 3.278 -11.455 1.00 81.69 103 ALA A N 1
ATOM 783 C CA . ALA A 1 103 ? 18.286 3.604 -12.385 1.00 81.69 103 ALA A CA 1
ATOM 784 C C . ALA A 1 103 ? 18.441 2.506 -13.460 1.00 81.69 103 ALA A C 1
ATOM 786 O O . ALA A 1 103 ? 18.099 1.344 -13.194 1.00 81.69 103 ALA A O 1
ATOM 787 N N . PRO A 1 104 ? 18.961 2.857 -14.650 1.00 78.94 104 PRO A N 1
ATOM 788 C CA . PRO A 1 104 ? 19.370 1.882 -15.652 1.00 78.94 104 PRO A CA 1
ATOM 789 C C . PRO A 1 104 ? 20.313 0.824 -15.073 1.00 78.94 104 PRO A C 1
ATOM 791 O O . PRO A 1 104 ? 21.040 1.071 -14.105 1.00 78.94 104 PRO A O 1
ATOM 794 N N . THR A 1 105 ? 20.292 -0.369 -15.661 1.00 75.75 105 THR A N 1
ATOM 795 C CA . THR A 1 105 ? 21.200 -1.450 -15.254 1.00 75.75 105 THR A CA 1
ATOM 796 C C . THR A 1 105 ? 22.468 -1.416 -16.102 1.00 75.75 105 THR A C 1
ATOM 798 O O . THR A 1 105 ? 22.527 -0.741 -17.123 1.00 75.75 105 THR A O 1
ATOM 801 N N . LEU A 1 106 ? 23.504 -2.161 -15.709 1.00 79.94 106 LEU A N 1
ATOM 802 C CA . LEU A 1 106 ? 24.694 -2.304 -16.558 1.00 79.94 106 LEU A CA 1
ATOM 803 C C . LEU A 1 106 ? 24.375 -3.039 -17.871 1.00 79.94 106 LEU A C 1
ATOM 805 O O . LEU A 1 106 ? 25.060 -2.833 -18.867 1.00 79.94 106 LEU A O 1
ATOM 809 N N . GLN A 1 107 ? 23.354 -3.898 -17.859 1.00 80.31 107 GLN A N 1
ATOM 810 C CA . GLN A 1 107 ? 22.895 -4.674 -19.009 1.00 80.31 107 GLN A CA 1
ATOM 811 C C . GLN A 1 107 ? 22.053 -3.835 -19.975 1.00 80.31 107 GLN A C 1
ATOM 813 O O . GLN A 1 107 ? 22.081 -4.086 -21.175 1.00 80.31 107 GLN A O 1
ATOM 818 N N . ASP A 1 108 ? 21.343 -2.834 -19.456 1.00 79.31 108 ASP A N 1
ATOM 819 C CA . ASP A 1 108 ? 20.588 -1.866 -20.246 1.00 79.31 108 ASP A CA 1
ATOM 820 C C . ASP A 1 108 ? 20.821 -0.450 -19.692 1.00 79.31 108 ASP A C 1
ATOM 822 O O . ASP A 1 108 ? 20.050 0.031 -18.854 1.00 79.31 108 ASP A O 1
ATOM 826 N N . PRO A 1 109 ? 21.929 0.203 -20.093 1.00 82.12 109 PRO A N 1
ATOM 827 C CA . PRO A 1 109 ? 22.340 1.487 -19.529 1.00 82.12 109 PRO A CA 1
ATOM 828 C C . PRO A 1 109 ? 21.505 2.668 -20.036 1.00 82.12 109 PRO A C 1
ATOM 830 O O . PRO A 1 109 ? 21.585 3.754 -19.463 1.00 82.12 109 PRO A O 1
ATOM 833 N N . ASN A 1 110 ? 20.713 2.478 -21.095 1.00 82.75 110 ASN A N 1
ATOM 834 C CA . ASN A 1 110 ? 19.961 3.553 -21.744 1.00 82.75 110 ASN A CA 1
ATOM 835 C C . ASN A 1 110 ? 18.479 3.571 -21.353 1.00 82.75 110 ASN A C 1
ATOM 837 O O . ASN A 1 110 ? 17.779 4.533 -21.670 1.00 82.75 110 ASN A O 1
ATOM 841 N N . VAL A 1 111 ? 17.997 2.536 -20.662 1.00 80.00 111 VAL A N 1
ATOM 842 C CA . VAL A 1 111 ? 16.593 2.407 -20.271 1.00 80.00 111 VAL A CA 1
ATOM 843 C C . VAL A 1 111 ? 16.484 2.406 -18.751 1.00 80.00 111 VAL A C 1
ATOM 845 O O . VAL A 1 111 ? 17.080 1.584 -18.056 1.00 80.00 111 VAL A O 1
ATOM 848 N N . ALA A 1 112 ? 15.710 3.348 -18.209 1.00 78.94 112 ALA A N 1
ATOM 849 C CA . ALA A 1 112 ? 15.392 3.352 -16.787 1.00 78.94 112 ALA A CA 1
ATOM 850 C C . ALA A 1 112 ? 14.594 2.092 -16.432 1.00 78.94 112 ALA A C 1
ATOM 852 O O . ALA A 1 112 ? 13.648 1.726 -17.132 1.00 78.94 112 ALA A O 1
ATOM 853 N N . ARG A 1 113 ? 14.941 1.441 -15.318 1.00 83.94 113 ARG A N 1
ATOM 854 C CA . ARG A 1 113 ? 14.198 0.265 -14.871 1.00 83.94 113 ARG A CA 1
ATOM 855 C C . ARG A 1 113 ? 12.806 0.692 -14.426 1.00 83.94 113 ARG A C 1
ATOM 857 O O . ARG A 1 113 ? 12.672 1.563 -13.567 1.00 83.94 113 ARG A O 1
ATOM 864 N N . MET A 1 114 ? 11.791 0.016 -14.942 1.00 86.81 114 MET A N 1
ATOM 865 C CA . MET A 1 114 ? 10.408 0.196 -14.529 1.00 86.81 114 MET A CA 1
ATOM 866 C C . MET A 1 114 ? 9.775 -1.163 -14.249 1.00 86.81 114 MET A C 1
ATOM 868 O O . MET A 1 114 ? 9.879 -2.078 -15.061 1.00 86.81 114 MET A O 1
ATOM 872 N N . VAL A 1 115 ? 9.125 -1.285 -13.096 1.00 86.69 115 VAL A N 1
ATOM 873 C CA . VAL A 1 115 ? 8.311 -2.448 -12.739 1.00 86.69 115 VAL A CA 1
ATOM 874 C C . VAL A 1 115 ? 6.913 -1.955 -12.402 1.00 86.69 115 VAL A C 1
ATOM 876 O O . VAL A 1 115 ? 6.763 -1.082 -11.548 1.00 86.69 115 VAL A O 1
ATOM 879 N N . VAL A 1 116 ? 5.911 -2.495 -13.085 1.00 89.75 116 VAL A N 1
ATOM 880 C CA . VAL A 1 116 ? 4.498 -2.165 -12.913 1.00 89.75 116 VAL A CA 1
ATOM 881 C C . VAL A 1 116 ? 3.827 -3.311 -12.164 1.00 89.75 116 VAL A C 1
ATOM 883 O O . VAL A 1 116 ? 4.097 -4.472 -12.442 1.00 89.75 116 VAL A O 1
ATOM 886 N N . GLY A 1 117 ? 2.985 -2.990 -11.188 1.00 89.94 117 GLY A N 1
ATOM 887 C CA . GLY A 1 117 ? 2.168 -3.963 -10.473 1.00 89.94 117 GLY A CA 1
ATOM 888 C C . GLY A 1 117 ? 0.719 -3.505 -10.415 1.00 89.94 117 GLY A C 1
ATOM 889 O O . GLY A 1 117 ? 0.450 -2.379 -9.994 1.00 89.94 117 GLY A O 1
ATOM 890 N N . GLU A 1 118 ? -0.195 -4.387 -10.813 1.00 92.31 118 GLU A N 1
ATOM 891 C CA . GLU A 1 118 ? -1.639 -4.191 -10.702 1.00 92.31 118 GLU A CA 1
ATOM 892 C C . GLU A 1 118 ? -2.182 -4.989 -9.522 1.00 92.31 118 GLU A C 1
ATOM 894 O O . GLU A 1 118 ? -2.065 -6.217 -9.472 1.00 92.31 118 GLU A O 1
ATOM 899 N N . TYR A 1 119 ? -2.799 -4.286 -8.577 1.00 92.94 119 TYR A N 1
ATOM 900 C CA . TYR A 1 119 ? -3.315 -4.867 -7.349 1.00 92.94 119 TYR A CA 1
ATOM 901 C C . TYR A 1 119 ? -4.759 -4.457 -7.112 1.00 92.94 119 TYR A C 1
ATOM 903 O O . TYR A 1 119 ? -5.139 -3.306 -7.319 1.00 92.94 119 TYR A O 1
ATOM 911 N N . GLN A 1 120 ? -5.548 -5.373 -6.567 1.00 94.31 120 GLN A N 1
ATOM 912 C CA . GLN A 1 120 ? -6.782 -5.026 -5.885 1.00 94.31 120 GLN A CA 1
ATOM 913 C C . GLN A 1 120 ? -6.694 -5.460 -4.432 1.00 94.31 120 GLN A C 1
ATOM 915 O O . GLN A 1 120 ? -6.473 -6.631 -4.122 1.00 94.31 120 GLN A O 1
ATOM 920 N N . HIS A 1 121 ? -6.871 -4.497 -3.541 1.00 93.06 121 HIS A N 1
ATOM 921 C CA . HIS A 1 121 ? -6.903 -4.723 -2.111 1.00 93.06 121 HIS A CA 1
ATOM 922 C C . HIS A 1 121 ? -8.346 -4.780 -1.635 1.00 93.06 121 HIS A C 1
ATOM 924 O O . HIS A 1 121 ? -9.137 -3.901 -1.965 1.00 93.06 121 HIS A O 1
ATOM 930 N N . PHE A 1 122 ? -8.674 -5.782 -0.829 1.00 93.88 122 PHE A N 1
ATOM 931 C CA . PHE A 1 122 ? -9.934 -5.890 -0.110 1.00 93.88 122 PHE A CA 1
ATOM 932 C C . PHE A 1 122 ? -9.634 -5.876 1.383 1.00 93.88 122 PHE A C 1
ATOM 934 O O . PHE A 1 122 ? -8.998 -6.785 1.913 1.00 93.88 122 PHE A O 1
ATOM 941 N N . PHE A 1 123 ? -10.094 -4.835 2.058 1.00 90.56 123 PHE A N 1
ATOM 942 C CA . PHE A 1 123 ? -9.927 -4.617 3.482 1.00 90.56 123 PHE A CA 1
ATOM 943 C C . PHE A 1 123 ? -11.241 -4.906 4.192 1.00 90.56 123 PHE A C 1
ATOM 945 O O . PHE A 1 123 ? -12.286 -4.358 3.847 1.00 90.56 123 PHE A O 1
ATOM 952 N N . THR A 1 124 ? -11.181 -5.735 5.222 1.00 91.00 124 THR A N 1
ATOM 953 C CA . THR A 1 124 ? -12.272 -5.909 6.179 1.00 91.00 124 THR A CA 1
ATOM 954 C C . THR A 1 124 ? -11.760 -5.506 7.539 1.00 91.00 124 THR A C 1
ATOM 956 O O . THR A 1 124 ? -10.829 -6.120 8.044 1.00 91.00 124 THR A O 1
ATOM 959 N N . TYR A 1 125 ? -12.368 -4.497 8.139 1.00 88.88 125 TYR A N 1
ATOM 960 C CA . TYR A 1 125 ? -12.139 -4.080 9.511 1.00 88.88 125 TYR A CA 1
ATOM 961 C C . TYR A 1 125 ? -13.322 -4.503 10.375 1.00 88.88 125 TYR A C 1
ATOM 963 O O . TYR A 1 125 ? -14.482 -4.387 9.976 1.00 88.88 125 TYR A O 1
ATOM 971 N N . ARG A 1 126 ? -13.018 -4.951 11.590 1.00 87.06 126 ARG A N 1
ATOM 972 C CA . ARG A 1 126 ? -14.002 -5.217 12.628 1.00 87.06 126 ARG A CA 1
ATOM 973 C C . ARG A 1 126 ? -13.505 -4.685 13.960 1.00 87.06 126 ARG A C 1
ATOM 975 O O . ARG A 1 126 ? -12.385 -4.988 14.386 1.00 87.06 126 ARG A O 1
ATOM 982 N N . GLU A 1 127 ? -14.372 -3.949 14.642 1.00 81.31 127 GLU A N 1
ATOM 983 C CA . GLU A 1 127 ? -14.120 -3.554 16.021 1.00 81.31 127 GLU A CA 1
ATOM 984 C C . GLU A 1 127 ? -13.982 -4.805 16.904 1.00 81.31 127 GLU A C 1
ATOM 986 O O . GLU A 1 127 ? -14.782 -5.745 16.846 1.00 81.31 127 GLU A O 1
ATOM 991 N N . GLY A 1 128 ? -12.922 -4.853 17.707 1.00 70.62 128 GLY A N 1
ATOM 992 C CA . GLY A 1 128 ? -12.706 -5.928 18.657 1.00 70.62 128 GLY A CA 1
ATOM 993 C C . GLY A 1 128 ? -13.759 -5.864 19.757 1.00 70.62 128 GLY A C 1
ATOM 994 O O . GLY A 1 128 ? -13.782 -4.927 20.553 1.00 70.62 128 GLY A O 1
ATOM 995 N N . LEU A 1 129 ? -14.608 -6.888 19.838 1.00 59.06 129 LEU A N 1
ATOM 996 C CA . LEU A 1 129 ? -15.466 -7.100 20.999 1.00 59.06 129 LEU A CA 1
ATOM 997 C C . LEU A 1 129 ? -14.551 -7.520 22.157 1.00 59.06 129 LEU A C 1
ATOM 999 O O . LEU A 1 129 ? -14.033 -8.635 22.154 1.00 59.06 129 LEU A O 1
ATOM 1003 N N . GLY A 1 130 ? -14.272 -6.601 23.086 1.00 52.81 130 GLY A N 1
ATOM 1004 C CA . GLY A 1 130 ? -13.413 -6.853 24.246 1.00 52.81 130 GLY A CA 1
ATOM 1005 C C . GLY A 1 130 ? -13.815 -8.145 24.961 1.00 52.81 130 GLY A C 1
ATOM 1006 O O . GLY A 1 130 ? -14.930 -8.260 25.463 1.00 52.81 130 GLY A O 1
ATOM 1007 N N . GLY A 1 131 ? -12.921 -9.133 24.952 1.00 46.41 131 GLY A N 1
ATOM 1008 C CA . GLY A 1 131 ? -13.115 -10.426 25.597 1.00 46.41 131 GLY A CA 1
ATOM 1009 C C . GLY A 1 131 ? -12.451 -10.431 26.965 1.00 46.41 131 GLY A C 1
ATOM 1010 O O . GLY A 1 131 ? -11.261 -10.710 27.067 1.00 46.41 131 GLY A O 1
ATOM 1011 N N . GLY A 1 132 ? -13.222 -10.110 27.997 1.00 43.47 132 GLY A N 1
ATOM 1012 C CA . GLY A 1 132 ? -12.831 -10.237 29.396 1.00 43.47 132 GLY A CA 1
ATOM 1013 C C . GLY A 1 132 ? -13.984 -9.807 30.294 1.00 43.47 132 GLY A C 1
ATOM 1014 O O . GLY A 1 132 ? -14.531 -8.718 30.116 1.00 43.47 132 GLY A O 1
ATOM 1015 N N . GLU A 1 133 ? -14.387 -10.672 31.225 1.00 44.84 133 GLU A N 1
ATOM 1016 C CA . GLU A 1 133 ? -15.304 -10.308 32.305 1.00 44.84 133 GLU A CA 1
ATOM 1017 C C . GLU A 1 133 ? -14.655 -9.197 33.143 1.00 44.84 133 GLU A C 1
ATOM 1019 O O . GLU A 1 133 ? -13.775 -9.447 33.962 1.00 44.84 133 GLU A O 1
ATOM 1024 N N . GLY A 1 134 ? -15.061 -7.952 32.883 1.00 47.25 134 GLY A N 1
ATOM 1025 C CA . GLY A 1 134 ? -14.623 -6.766 33.619 1.00 47.25 134 GLY A CA 1
ATOM 1026 C C . GLY A 1 134 ? -13.925 -5.711 32.755 1.00 47.25 134 GLY A C 1
ATOM 1027 O O . GLY A 1 134 ? -12.717 -5.759 32.564 1.00 47.25 134 GLY A O 1
ATOM 1028 N N . GLY A 1 135 ? -14.686 -4.692 32.334 1.00 46.94 135 GLY A N 1
ATOM 1029 C CA . GLY A 1 135 ? -14.168 -3.340 32.069 1.00 46.94 135 GLY A CA 1
ATOM 1030 C C . GLY A 1 135 ? -13.782 -2.976 30.624 1.00 46.94 135 GLY A C 1
ATOM 1031 O O . GLY A 1 135 ? -12.827 -3.489 30.062 1.00 46.94 135 GLY A O 1
ATOM 1032 N N . ASP A 1 136 ? -14.524 -2.021 30.053 1.00 53.25 136 ASP A N 1
ATOM 1033 C CA . ASP A 1 136 ? -14.063 -0.855 29.265 1.00 53.25 136 ASP A CA 1
ATOM 1034 C C . ASP A 1 136 ? -12.929 -0.993 28.212 1.00 53.25 136 ASP A C 1
ATOM 1036 O O . ASP A 1 136 ? -12.144 -0.069 28.009 1.00 53.25 136 ASP A O 1
ATOM 1040 N N . GLU A 1 137 ? -12.808 -2.125 27.512 1.00 58.00 137 GLU A N 1
ATOM 1041 C CA . GLU A 1 137 ? -11.865 -2.300 26.382 1.00 58.00 137 GLU A CA 1
ATOM 1042 C C . GLU A 1 137 ? -12.560 -2.330 25.001 1.00 58.00 137 GLU A C 1
ATOM 1044 O O . GLU A 1 137 ? -11.906 -2.556 23.977 1.00 58.00 137 GLU A O 1
ATOM 1049 N N . ARG A 1 138 ? -13.881 -2.083 24.940 1.00 61.47 138 ARG A N 1
ATOM 1050 C CA . ARG A 1 138 ? -14.599 -1.910 23.660 1.00 61.47 138 ARG A CA 1
ATOM 1051 C C . ARG A 1 138 ? -14.033 -0.695 22.920 1.00 61.47 138 ARG A C 1
ATOM 1053 O O . ARG A 1 138 ? -13.710 0.315 23.538 1.00 61.47 138 ARG A O 1
ATOM 1060 N N . GLY A 1 139 ? -13.837 -0.818 21.612 1.00 65.62 139 GLY A N 1
ATOM 1061 C CA . GLY A 1 139 ? -13.253 0.239 20.781 1.00 65.62 139 GLY A CA 1
ATOM 1062 C C . GLY A 1 139 ? -11.751 0.460 20.947 1.00 65.62 139 GLY A C 1
ATOM 1063 O O . GLY A 1 139 ? -11.184 1.308 20.256 1.00 65.62 139 GLY A O 1
ATOM 1064 N N . LYS A 1 140 ? -11.073 -0.292 21.827 1.00 78.00 140 LYS A N 1
ATOM 1065 C CA . LYS A 1 140 ? -9.613 -0.206 21.988 1.00 78.00 140 LYS A CA 1
ATOM 1066 C C . LYS A 1 140 ? -8.852 -1.210 21.143 1.00 78.00 140 LYS A C 1
ATOM 1068 O O . LYS A 1 140 ? -7.678 -0.984 20.881 1.00 78.00 140 LYS A O 1
ATOM 1073 N N . HIS A 1 141 ? -9.490 -2.292 20.710 1.00 84.06 141 HIS A N 1
ATOM 1074 C CA . HIS A 1 141 ? -8.871 -3.314 19.869 1.00 84.06 141 HIS A CA 1
ATOM 1075 C C . HIS A 1 141 ? -9.615 -3.420 18.552 1.00 84.06 141 HIS A C 1
ATOM 1077 O O . HIS A 1 141 ? -10.820 -3.192 18.493 1.00 84.06 141 HIS A O 1
ATOM 1083 N N . PHE A 1 142 ? -8.909 -3.821 17.507 1.00 84.81 142 PHE A N 1
ATOM 1084 C CA . PHE A 1 142 ? -9.524 -4.160 16.238 1.00 84.81 142 PHE A CA 1
ATOM 1085 C C . PHE A 1 142 ? -8.851 -5.361 15.602 1.00 84.81 142 PHE A C 1
ATOM 1087 O O . PHE A 1 142 ? -7.697 -5.700 15.889 1.00 84.81 142 PHE A O 1
ATOM 1094 N N . ARG A 1 143 ? -9.599 -5.998 14.708 1.00 88.31 143 ARG A N 1
ATOM 1095 C CA . ARG A 1 143 ? -9.068 -6.985 13.778 1.00 88.31 143 ARG A CA 1
ATOM 1096 C C . ARG A 1 143 ? -9.360 -6.504 12.374 1.00 88.31 143 ARG A C 1
ATOM 1098 O O . ARG A 1 143 ? -10.462 -6.038 12.099 1.00 88.31 143 ARG A O 1
ATOM 1105 N N . ALA A 1 144 ? -8.384 -6.635 11.498 1.00 88.19 144 ALA A N 1
ATOM 1106 C CA . ALA A 1 144 ? -8.580 -6.431 10.085 1.00 88.19 144 ALA A CA 1
ATOM 1107 C C . ALA A 1 144 ? -8.022 -7.610 9.292 1.00 88.19 144 ALA A C 1
ATOM 1109 O O . ALA A 1 144 ? -7.105 -8.301 9.732 1.00 88.19 144 ALA A O 1
ATOM 1110 N N . ASN A 1 145 ? -8.593 -7.841 8.123 1.00 91.00 145 ASN A N 1
ATOM 1111 C CA . ASN A 1 145 ? -8.035 -8.713 7.110 1.00 91.00 145 ASN A CA 1
ATOM 1112 C C . ASN A 1 145 ? -7.822 -7.888 5.845 1.00 91.00 145 ASN A C 1
ATOM 1114 O O . ASN A 1 145 ? -8.670 -7.067 5.492 1.00 91.00 145 ASN A O 1
ATOM 1118 N N . VAL A 1 146 ? -6.687 -8.105 5.196 1.00 90.94 146 VAL A N 1
ATOM 1119 C CA . VAL A 1 146 ? -6.388 -7.552 3.880 1.00 90.94 146 VAL A CA 1
ATOM 1120 C C . VAL A 1 146 ? -6.167 -8.719 2.945 1.00 90.94 146 VAL A C 1
ATOM 1122 O O . VAL A 1 146 ? -5.257 -9.511 3.175 1.00 90.94 146 VAL A O 1
ATOM 1125 N N . LEU A 1 147 ? -6.988 -8.829 1.911 1.00 94.44 147 LEU A N 1
ATOM 1126 C CA . LEU A 1 147 ? -6.762 -9.718 0.781 1.00 94.44 147 LEU A CA 1
ATOM 1127 C C . LEU A 1 147 ? -6.220 -8.877 -0.372 1.00 94.44 147 LEU A C 1
ATOM 1129 O O . LEU A 1 147 ? -6.848 -7.899 -0.771 1.00 94.44 147 LEU A O 1
ATOM 1133 N N . THR A 1 148 ? -5.082 -9.274 -0.921 1.00 94.12 148 THR A N 1
ATOM 1134 C CA . THR A 1 148 ? -4.515 -8.670 -2.121 1.00 94.12 148 THR A CA 1
ATOM 1135 C C . THR A 1 148 ? -4.607 -9.658 -3.268 1.00 94.12 148 THR A C 1
ATOM 1137 O O . THR A 1 148 ? -4.085 -10.771 -3.180 1.00 94.12 148 THR A O 1
ATOM 1140 N N . ALA A 1 149 ? -5.256 -9.229 -4.342 1.00 94.62 149 ALA A N 1
ATOM 1141 C CA . ALA A 1 149 ? -5.249 -9.882 -5.639 1.00 94.62 149 ALA A CA 1
ATOM 1142 C C . ALA A 1 149 ? -4.247 -9.159 -6.549 1.00 94.62 149 ALA A C 1
ATOM 1144 O O . ALA A 1 149 ? -4.292 -7.934 -6.656 1.00 94.62 149 ALA A O 1
ATOM 1145 N N . VAL A 1 150 ? -3.339 -9.907 -7.169 1.00 93.44 150 VAL A N 1
ATOM 1146 C CA . VAL A 1 150 ? -2.350 -9.416 -8.136 1.00 93.44 150 VAL A CA 1
ATOM 1147 C C . VAL A 1 150 ? -2.809 -9.811 -9.529 1.00 93.44 150 VAL A C 1
ATOM 1149 O O . VAL A 1 150 ? -3.179 -10.966 -9.733 1.00 93.44 150 VAL A O 1
ATOM 1152 N N . TYR A 1 151 ? -2.741 -8.889 -10.483 1.00 92.12 151 TYR A N 1
ATOM 1153 C CA . TYR A 1 151 ? -3.117 -9.134 -11.873 1.00 92.12 151 TYR A CA 1
ATOM 1154 C C . TYR A 1 151 ? -1.898 -9.053 -12.789 1.00 92.12 151 TYR A C 1
ATOM 1156 O O . TYR A 1 151 ? -0.941 -8.328 -12.507 1.00 92.12 151 TYR A O 1
ATOM 1164 N N . ALA A 1 152 ? -1.938 -9.811 -13.885 1.00 90.62 152 ALA A N 1
ATOM 1165 C CA . ALA A 1 152 ? -0.971 -9.653 -14.961 1.00 90.62 152 ALA A CA 1
ATOM 1166 C C . ALA A 1 152 ? -1.137 -8.271 -15.607 1.00 90.62 152 ALA A C 1
ATOM 1168 O O . ALA A 1 152 ? -2.259 -7.787 -15.774 1.00 90.62 152 ALA A O 1
ATOM 1169 N N . ASP A 1 153 ? -0.024 -7.653 -15.990 1.00 86.56 153 ASP A N 1
ATOM 1170 C CA . ASP A 1 153 ? -0.026 -6.413 -16.755 1.00 86.56 153 ASP A CA 1
ATOM 1171 C C . ASP A 1 153 ? 0.366 -6.709 -18.205 1.00 86.56 153 ASP A C 1
ATOM 1173 O O . ASP A 1 153 ? 1.422 -7.285 -18.474 1.00 86.56 153 ASP A O 1
ATOM 1177 N N . ALA A 1 154 ? -0.483 -6.290 -19.145 1.00 84.12 154 ALA A N 1
ATOM 1178 C CA . ALA A 1 154 ? -0.297 -6.557 -20.569 1.00 84.12 154 ALA A CA 1
ATOM 1179 C C . ALA A 1 154 ? 0.982 -5.929 -21.154 1.00 84.12 154 ALA A C 1
ATOM 1181 O O . ALA A 1 154 ? 1.444 -6.363 -22.206 1.00 84.12 154 ALA A O 1
ATOM 1182 N N . GLN A 1 155 ? 1.550 -4.899 -20.512 1.00 81.81 155 GLN A N 1
ATOM 1183 C CA . GLN A 1 155 ? 2.806 -4.280 -20.945 1.00 81.81 155 GLN A CA 1
ATOM 1184 C C . GLN A 1 155 ? 4.030 -5.039 -20.428 1.00 81.81 155 GLN A C 1
ATOM 1186 O O . GLN A 1 155 ? 5.110 -4.896 -21.001 1.00 81.81 155 GLN A O 1
ATOM 1191 N N . GLN A 1 156 ? 3.883 -5.818 -19.353 1.00 80.88 156 GLN A N 1
ATOM 1192 C CA . GLN A 1 156 ? 4.965 -6.620 -18.784 1.00 80.88 156 GLN A CA 1
ATOM 1193 C C . GLN A 1 156 ? 4.999 -8.048 -19.326 1.00 80.88 156 GLN A C 1
ATOM 1195 O O . GLN A 1 156 ? 6.086 -8.565 -19.575 1.00 80.88 156 GLN A O 1
ATOM 1200 N N . ASP A 1 157 ? 3.834 -8.672 -19.501 1.00 85.69 157 ASP A N 1
ATOM 1201 C CA . ASP A 1 157 ? 3.709 -10.046 -19.986 1.00 85.69 157 ASP A CA 1
ATOM 1202 C C . ASP A 1 157 ? 2.371 -10.228 -20.719 1.00 85.69 157 ASP A C 1
ATOM 1204 O O . ASP A 1 157 ? 1.330 -10.516 -20.122 1.00 85.69 157 ASP A O 1
ATOM 1208 N N . ALA A 1 158 ? 2.393 -9.991 -22.032 1.00 87.44 158 ALA A N 1
ATOM 1209 C CA . ALA A 1 158 ? 1.203 -10.071 -22.872 1.00 87.44 158 ALA A CA 1
ATOM 1210 C C . ALA A 1 158 ? 0.656 -11.501 -22.975 1.00 87.44 158 ALA A C 1
ATOM 1212 O O . ALA A 1 158 ? -0.559 -11.674 -23.061 1.00 87.44 158 ALA A O 1
ATOM 1213 N N . ASP A 1 159 ? 1.528 -12.510 -22.949 1.00 90.31 159 ASP A N 1
ATOM 1214 C CA . ASP A 1 159 ? 1.126 -13.911 -23.048 1.00 90.31 159 ASP A CA 1
ATOM 1215 C C . ASP A 1 159 ? 0.379 -14.320 -21.776 1.00 90.31 159 ASP A C 1
ATOM 1217 O O . ASP A 1 159 ? -0.777 -14.738 -21.851 1.00 90.31 159 ASP A O 1
ATOM 1221 N N . LEU A 1 160 ? 0.964 -14.060 -20.599 1.00 87.75 160 LEU A N 1
ATOM 1222 C CA . LEU A 1 160 ? 0.297 -14.328 -19.324 1.00 87.75 160 LEU A CA 1
ATOM 1223 C C . LEU A 1 160 ? -1.012 -13.543 -19.190 1.00 87.75 160 LEU A C 1
ATOM 1225 O O . LEU A 1 160 ? -2.009 -14.087 -18.719 1.00 87.75 160 LEU A O 1
ATOM 1229 N N . PHE A 1 161 ? -1.030 -12.274 -19.606 1.00 88.19 161 PHE A N 1
ATOM 1230 C CA . PHE A 1 161 ? -2.243 -11.456 -19.583 1.00 88.19 161 PHE A CA 1
ATOM 1231 C C . PHE A 1 161 ? -3.367 -12.063 -20.436 1.00 88.19 161 PHE A C 1
ATOM 1233 O O . PHE A 1 161 ? -4.515 -12.122 -19.988 1.00 88.19 161 PHE A O 1
ATOM 1240 N N . ASN A 1 162 ? -3.041 -12.532 -21.642 1.00 90.38 162 ASN A N 1
ATOM 1241 C CA . ASN A 1 162 ? -4.000 -13.167 -22.545 1.00 90.38 162 ASN A CA 1
ATOM 1242 C C . ASN A 1 162 ? -4.453 -14.548 -22.057 1.00 90.38 162 ASN A C 1
ATOM 1244 O O . ASN A 1 162 ? -5.571 -14.948 -22.370 1.00 90.38 162 ASN A O 1
ATOM 1248 N N . ASP A 1 163 ? -3.626 -15.255 -21.292 1.00 91.12 163 ASP A N 1
ATOM 1249 C CA . ASP A 1 163 ? -3.987 -16.555 -20.728 1.00 91.12 163 ASP A CA 1
ATOM 1250 C C . ASP A 1 163 ? -4.953 -16.424 -19.540 1.00 91.12 163 ASP A C 1
ATOM 1252 O O . ASP A 1 163 ? -5.871 -17.233 -19.400 1.00 91.12 163 ASP A O 1
ATOM 1256 N N . VAL A 1 164 ? -4.776 -15.406 -18.686 1.00 90.31 164 VAL A N 1
ATOM 1257 C CA . VAL A 1 164 ? -5.592 -15.232 -17.465 1.00 90.31 164 VAL A CA 1
ATOM 1258 C C . VAL A 1 164 ? -6.794 -14.305 -17.646 1.00 90.31 164 VAL A C 1
ATOM 1260 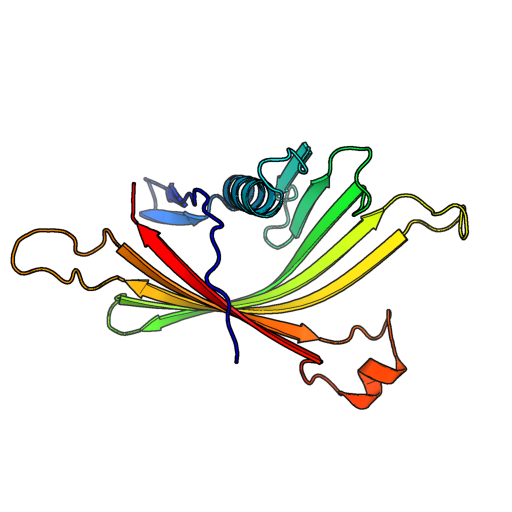O O . VAL A 1 164 ? -7.705 -14.336 -16.827 1.00 90.31 164 VAL A O 1
ATOM 1263 N N . LEU A 1 165 ? -6.823 -13.477 -18.697 1.00 83.81 165 LEU A N 1
ATOM 1264 C CA . LEU A 1 165 ? -7.974 -12.655 -19.118 1.00 83.81 165 LEU A CA 1
ATOM 1265 C C . LEU A 1 165 ? -8.659 -11.842 -18.002 1.00 83.81 165 LEU A C 1
ATOM 1267 O O . LEU A 1 165 ? -9.869 -11.609 -18.033 1.00 83.81 165 LEU A O 1
ATOM 1271 N N . GLY A 1 166 ? -7.879 -11.361 -17.035 1.00 79.81 166 GLY A N 1
ATOM 1272 C CA . GLY A 1 166 ? -8.373 -10.557 -15.915 1.00 79.81 166 GLY A CA 1
ATOM 1273 C C . GLY A 1 166 ? -8.597 -11.329 -14.614 1.00 79.81 166 GLY A C 1
ATOM 1274 O O . GLY A 1 166 ? -8.945 -10.702 -13.615 1.00 79.81 166 GLY A O 1
ATOM 1275 N N . ASP A 1 167 ? -8.342 -12.637 -14.584 1.00 90.75 167 ASP A N 1
ATOM 1276 C CA . ASP A 1 167 ? -8.244 -13.382 -13.332 1.00 90.75 167 ASP A CA 1
ATOM 1277 C C . ASP A 1 167 ? -6.962 -13.005 -12.566 1.00 90.75 167 ASP A C 1
ATOM 1279 O O . ASP A 1 167 ? -5.923 -12.698 -13.167 1.00 90.75 167 ASP A O 1
ATOM 1283 N N . PRO A 1 168 ? -6.999 -13.014 -11.222 1.00 91.25 168 PRO A N 1
ATOM 1284 C CA . PRO A 1 168 ? -5.813 -12.747 -10.430 1.00 91.25 168 PRO A CA 1
ATOM 1285 C C . PRO A 1 168 ? -4.800 -13.888 -10.562 1.00 91.25 168 PRO A C 1
ATOM 1287 O O . PRO A 1 168 ? -5.120 -15.058 -10.351 1.00 91.25 168 PRO A O 1
ATOM 1290 N N . VAL A 1 169 ? -3.544 -13.536 -10.838 1.00 92.75 169 VAL A N 1
ATOM 1291 C CA . VAL A 1 169 ? -2.430 -14.491 -10.950 1.00 92.75 169 VAL A CA 1
ATOM 1292 C C . VAL A 1 169 ? -1.956 -14.980 -9.584 1.00 92.75 169 VAL A C 1
ATOM 1294 O O . VAL A 1 169 ? -1.493 -16.110 -9.440 1.00 92.75 169 VAL A O 1
ATOM 1297 N N . ILE A 1 170 ? -2.054 -14.123 -8.563 1.00 91.44 170 ILE A N 1
ATOM 1298 C CA . ILE A 1 170 ? -1.643 -14.419 -7.190 1.00 91.44 170 ILE A CA 1
ATOM 1299 C C . ILE A 1 170 ? -2.630 -13.755 -6.235 1.00 91.44 170 ILE A C 1
ATOM 1301 O O . ILE A 1 170 ? -2.929 -12.570 -6.364 1.00 91.44 170 ILE A O 1
ATOM 1305 N N . CYS A 1 171 ? -3.071 -14.501 -5.223 1.00 91.94 171 CYS A N 1
ATOM 1306 C CA . CYS A 1 171 ? -3.845 -13.970 -4.107 1.00 91.94 171 CYS A CA 1
ATOM 1307 C C . CYS A 1 171 ? -3.133 -14.273 -2.789 1.00 91.94 171 CYS A C 1
ATOM 1309 O O . CYS A 1 171 ? -2.788 -15.423 -2.509 1.00 91.94 171 CYS A O 1
ATOM 1311 N N . TYR A 1 172 ? -2.960 -13.259 -1.948 1.00 90.81 172 TYR A N 1
ATOM 1312 C CA . TYR A 1 172 ? -2.436 -13.419 -0.594 1.00 90.81 172 TYR A CA 1
ATOM 1313 C C . TYR A 1 172 ? -3.275 -12.629 0.401 1.00 90.81 172 TYR A C 1
ATOM 1315 O O . TYR A 1 172 ? -3.927 -11.653 0.040 1.00 90.81 172 TYR A O 1
ATOM 1323 N N . SER A 1 173 ? -3.293 -13.069 1.659 1.00 89.88 173 SER A N 1
ATOM 1324 C CA . SER A 1 173 ? -4.032 -12.369 2.705 1.00 89.88 173 SER A CA 1
ATOM 1325 C C . SER A 1 173 ? -3.215 -12.199 3.975 1.00 89.88 173 SER A C 1
ATOM 1327 O O . SER A 1 173 ? -2.381 -13.041 4.315 1.00 89.88 173 SER A O 1
ATOM 1329 N N . HIS A 1 174 ? -3.482 -11.105 4.679 1.00 86.50 174 HIS A N 1
ATOM 1330 C CA . HIS A 1 174 ? -2.851 -10.754 5.939 1.00 86.50 174 HIS A CA 1
ATOM 1331 C C . HIS A 1 174 ? -3.919 -10.451 6.982 1.00 86.50 174 HIS A C 1
ATOM 1333 O O . HIS A 1 174 ? -4.829 -9.657 6.746 1.00 86.50 174 HIS A O 1
ATOM 1339 N N . ASN A 1 175 ? -3.779 -11.056 8.159 1.00 88.62 175 ASN A N 1
ATOM 1340 C CA . ASN A 1 175 ? -4.548 -10.666 9.332 1.00 88.62 175 ASN A CA 1
ATOM 1341 C C . ASN A 1 175 ? -3.763 -9.612 10.109 1.00 88.62 175 ASN A C 1
ATOM 1343 O O . ASN A 1 175 ? -2.590 -9.803 10.420 1.00 88.62 175 ASN A O 1
ATOM 1347 N N . ILE A 1 176 ? -4.434 -8.519 10.445 1.00 87.38 176 ILE A N 1
ATOM 1348 C CA . ILE A 1 176 ? -3.906 -7.415 11.232 1.00 87.38 176 ILE A CA 1
ATOM 1349 C C . ILE A 1 176 ? -4.687 -7.383 12.540 1.00 87.38 176 ILE A C 1
ATOM 1351 O O . ILE A 1 176 ? -5.917 -7.395 12.556 1.00 87.38 176 ILE A O 1
ATOM 1355 N N . ILE A 1 177 ? -3.966 -7.332 13.652 1.00 87.88 177 ILE A N 1
ATOM 1356 C CA . ILE A 1 177 ? -4.535 -7.050 14.966 1.00 87.88 177 ILE A CA 1
ATOM 1357 C C . ILE A 1 177 ? -3.935 -5.744 15.455 1.00 87.88 177 ILE A C 1
ATOM 1359 O O . ILE A 1 177 ? -2.729 -5.529 15.337 1.00 87.88 177 ILE A O 1
ATOM 1363 N N . GLY A 1 178 ? -4.769 -4.864 15.989 1.00 85.69 178 GLY A N 1
ATOM 1364 C CA . GLY A 1 178 ? -4.306 -3.571 16.462 1.00 85.69 178 GLY A CA 1
ATOM 1365 C C . GLY A 1 178 ? -4.981 -3.162 17.752 1.00 85.69 178 GLY A C 1
ATOM 1366 O O . GLY A 1 178 ? -6.088 -3.597 18.070 1.00 85.69 178 GLY A O 1
ATOM 1367 N N . LYS A 1 179 ? -4.275 -2.313 18.493 1.00 86.81 179 LYS A N 1
ATOM 1368 C CA . LYS A 1 179 ? -4.755 -1.677 19.710 1.00 86.81 179 LYS A CA 1
ATOM 1369 C C . LYS A 1 179 ? -4.581 -0.171 19.561 1.00 86.81 179 LYS A C 1
ATOM 1371 O O . LYS A 1 179 ? -3.514 0.280 19.147 1.00 86.81 179 LYS A O 1
ATOM 1376 N N . ARG A 1 180 ? -5.615 0.591 19.902 1.00 82.94 180 ARG A N 1
ATOM 1377 C CA . ARG A 1 180 ? -5.548 2.046 20.017 1.00 82.94 180 ARG A CA 1
ATOM 1378 C C . ARG A 1 180 ? -4.621 2.403 21.181 1.00 82.94 180 ARG A C 1
ATOM 1380 O O . ARG A 1 180 ? -4.808 1.899 22.290 1.00 82.94 180 ARG A O 1
ATOM 1387 N N . VAL A 1 181 ? -3.626 3.236 20.897 1.00 77.69 181 VAL A N 1
ATOM 1388 C CA . VAL A 1 181 ? -2.625 3.736 21.851 1.00 77.69 181 VAL A CA 1
ATOM 1389 C C . VAL A 1 181 ? -2.778 5.227 22.074 1.00 77.69 181 VAL A C 1
ATOM 1391 O O . VAL A 1 181 ? -3.294 5.902 21.153 1.00 77.69 181 VAL A O 1
#